Protein AF-A0A4Q2Y7A5-F1 (afdb_monomer_lite)

Sequence (110 aa):
PIPDDRIDVIREVLKPANIDPPRRKTELTVAILQLVASHRAIAAMPGWAVQPFLDKGYVKSRPIRKNGLFANLHAATTDAQAGSAYMVEFLDTMRRISFASLKGIEPVDR

Foldseek 3Di:
DDDQCPPQCSVPPQVVVVHDDDDDDDDDPVVQLVCQLVVNDDDDDQPQSCVVVVVVVSHDDDASDPVRGDDDDDDDDDPVCCPPPVNVVVVVVCVVCCVVRGPPDDDDDD

pLDDT: mean 92.42, std 5.76, range [51.62, 97.44]

Radius of gyration: 17.04 Å; chains: 1; bounding box: 40×28×46 Å

Secondary structure (DSSP, 8-state):
---GGG-HIIIIIITTTT--------S-HHHHHHHHHTTS------HHHHHHHHHTTSS----SSTT-----------HHHHT-HHHHHHHHHHHHHHHHHSTT--PPP-

Structure (mmCIF, N/CA/C/O backbone):
data_AF-A0A4Q2Y7A5-F1
#
_entry.id   AF-A0A4Q2Y7A5-F1
#
loop_
_atom_site.group_PDB
_atom_site.id
_atom_site.type_symbol
_atom_site.label_atom_id
_atom_site.label_alt_id
_atom_site.label_comp_id
_atom_site.label_asym_id
_atom_site.label_entity_id
_atom_site.label_seq_id
_atom_site.pdbx_PDB_ins_code
_atom_site.Cartn_x
_atom_site.Cartn_y
_atom_site.Cartn_z
_atom_site.occupancy
_atom_site.B_iso_or_equiv
_atom_site.auth_seq_id
_atom_site.auth_comp_id
_atom_site.auth_asym_id
_atom_site.auth_atom_id
_atom_site.pdbx_PDB_model_num
ATOM 1 N N . PRO A 1 1 ? 13.223 9.112 6.967 1.00 68.25 1 PRO A N 1
ATOM 2 C CA . PRO A 1 1 ? 13.190 7.922 6.077 1.00 68.25 1 PRO A CA 1
ATOM 3 C C . PRO A 1 1 ? 12.480 6.752 6.767 1.00 68.25 1 PRO A C 1
ATOM 5 O O . PRO A 1 1 ? 12.700 6.559 7.957 1.00 68.25 1 PRO A O 1
ATOM 8 N N . ILE A 1 2 ? 11.625 6.015 6.050 1.00 76.62 2 ILE A N 1
ATOM 9 C CA . ILE A 1 2 ? 10.942 4.839 6.609 1.00 76.62 2 ILE A CA 1
ATOM 10 C C . ILE A 1 2 ? 11.975 3.707 6.771 1.00 76.62 2 ILE A C 1
ATOM 12 O O . ILE A 1 2 ? 12.679 3.427 5.798 1.00 76.62 2 ILE A O 1
ATOM 16 N N . PRO A 1 3 ? 12.098 3.099 7.965 1.00 85.88 3 PRO A N 1
ATOM 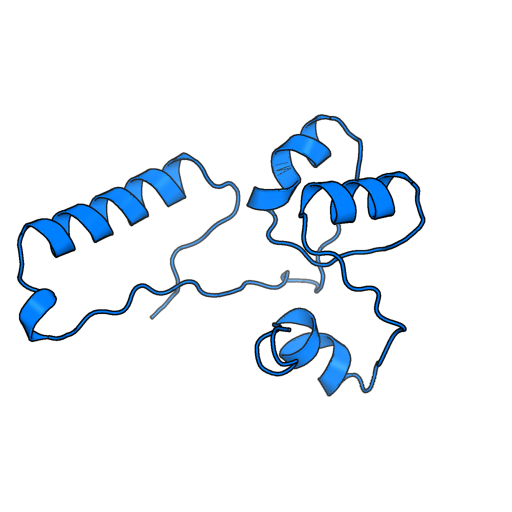17 C CA . PRO A 1 3 ? 12.952 1.934 8.191 1.00 85.88 3 PRO A CA 1
ATOM 18 C C . PRO A 1 3 ? 12.583 0.741 7.295 1.00 85.88 3 PRO A C 1
ATOM 20 O O . PRO A 1 3 ? 11.415 0.553 6.953 1.00 85.88 3 PRO A O 1
ATOM 23 N N . ASP A 1 4 ? 13.570 -0.067 6.912 1.00 84.56 4 ASP A N 1
ATOM 24 C CA . ASP A 1 4 ? 13.396 -1.152 5.932 1.00 84.56 4 ASP A CA 1
ATOM 25 C C . ASP A 1 4 ? 12.477 -2.281 6.414 1.00 84.56 4 ASP A C 1
ATOM 27 O O . ASP A 1 4 ? 11.768 -2.895 5.620 1.00 84.56 4 ASP A O 1
ATOM 31 N N . ASP A 1 5 ? 12.426 -2.513 7.721 1.00 87.06 5 ASP A N 1
ATOM 32 C CA . ASP A 1 5 ? 11.490 -3.417 8.392 1.00 87.06 5 ASP A CA 1
ATOM 33 C C . ASP A 1 5 ? 10.024 -2.957 8.302 1.00 87.06 5 ASP A C 1
ATOM 35 O O . ASP A 1 5 ? 9.109 -3.758 8.504 1.00 87.06 5 ASP A O 1
ATOM 39 N N . ARG A 1 6 ? 9.785 -1.689 7.943 1.00 86.69 6 ARG A N 1
ATOM 40 C CA . ARG A 1 6 ? 8.444 -1.128 7.719 1.00 86.69 6 ARG A CA 1
ATOM 41 C C . ARG A 1 6 ? 8.073 -0.989 6.244 1.00 86.69 6 ARG A C 1
ATOM 43 O O . ARG A 1 6 ? 7.050 -0.385 5.934 1.00 86.69 6 ARG A O 1
ATOM 50 N N . ILE A 1 7 ? 8.896 -1.509 5.333 1.00 90.88 7 ILE A N 1
ATOM 51 C CA . ILE A 1 7 ? 8.620 -1.515 3.896 1.00 90.88 7 ILE A CA 1
ATOM 52 C C . ILE A 1 7 ? 8.386 -2.964 3.469 1.00 90.88 7 ILE A C 1
ATOM 54 O O . ILE A 1 7 ? 9.337 -3.734 3.350 1.00 90.88 7 ILE A O 1
ATOM 58 N N . ASP A 1 8 ? 7.133 -3.333 3.195 1.00 92.88 8 ASP A N 1
ATOM 59 C CA . ASP A 1 8 ? 6.741 -4.734 2.969 1.00 92.88 8 ASP A CA 1
ATOM 60 C C . ASP A 1 8 ? 7.510 -5.400 1.818 1.00 92.88 8 ASP A C 1
ATOM 62 O O . ASP A 1 8 ? 7.957 -6.539 1.945 1.00 92.88 8 ASP A O 1
ATOM 66 N N . VAL A 1 9 ? 7.768 -4.682 0.715 1.00 94.69 9 VAL A N 1
ATOM 67 C CA . VAL A 1 9 ? 8.566 -5.238 -0.396 1.00 94.69 9 VAL A CA 1
ATOM 68 C C . VAL A 1 9 ? 10.002 -5.558 0.030 1.00 94.69 9 VAL A C 1
ATOM 70 O O . VAL A 1 9 ? 10.582 -6.532 -0.441 1.00 94.69 9 VAL A O 1
ATOM 73 N N . ILE A 1 10 ? 10.578 -4.788 0.956 1.00 94.00 10 ILE A N 1
ATOM 74 C CA . ILE A 1 10 ? 11.919 -5.064 1.475 1.00 94.00 10 ILE A CA 1
ATOM 75 C C . ILE A 1 10 ? 11.850 -6.215 2.470 1.00 94.00 10 ILE A C 1
ATOM 77 O O . ILE A 1 10 ? 12.535 -7.218 2.277 1.00 94.00 10 ILE A O 1
ATOM 81 N N . ARG A 1 11 ? 11.007 -6.085 3.502 1.00 94.19 11 ARG A N 1
ATOM 82 C CA . ARG A 1 11 ? 10.885 -7.056 4.593 1.00 94.19 11 ARG A CA 1
ATOM 83 C C . ARG A 1 11 ? 10.532 -8.448 4.086 1.00 94.19 11 ARG A C 1
ATOM 85 O O . ARG A 1 11 ? 11.104 -9.422 4.562 1.00 94.19 11 ARG A O 1
ATOM 92 N N . GLU A 1 12 ? 9.595 -8.546 3.150 1.00 94.00 12 GLU A N 1
ATOM 93 C CA . GLU A 1 12 ? 9.022 -9.832 2.771 1.00 94.00 12 GLU A CA 1
ATOM 94 C C . GLU A 1 12 ? 9.599 -10.396 1.469 1.00 94.00 12 GLU A C 1
ATOM 96 O O . GLU A 1 12 ? 9.596 -11.612 1.283 1.00 94.00 12 GLU A O 1
ATOM 101 N N . VAL A 1 13 ? 10.082 -9.559 0.546 1.00 95.31 13 VAL A N 1
ATOM 102 C CA . VAL A 1 13 ? 10.517 -10.024 -0.785 1.00 95.31 13 VAL A CA 1
ATOM 103 C C . VAL A 1 13 ? 12.027 -9.938 -0.943 1.00 95.31 13 VAL A C 1
ATOM 105 O O . VAL A 1 13 ? 12.678 -10.960 -1.137 1.00 95.31 13 VAL A O 1
ATOM 108 N N . LEU A 1 14 ? 12.589 -8.733 -0.864 1.00 95.56 14 LEU A N 1
ATOM 109 C CA . LEU A 1 14 ? 13.987 -8.503 -1.228 1.00 95.56 14 LEU A CA 1
ATOM 110 C C . LEU A 1 14 ? 14.956 -9.039 -0.170 1.00 95.56 14 LEU A C 1
ATOM 112 O O . LEU A 1 14 ? 15.889 -9.768 -0.504 1.00 95.56 14 LEU A O 1
ATOM 116 N N . LYS A 1 15 ? 14.705 -8.742 1.110 1.00 94.94 15 LYS A N 1
ATOM 117 C CA . LYS A 1 15 ? 15.584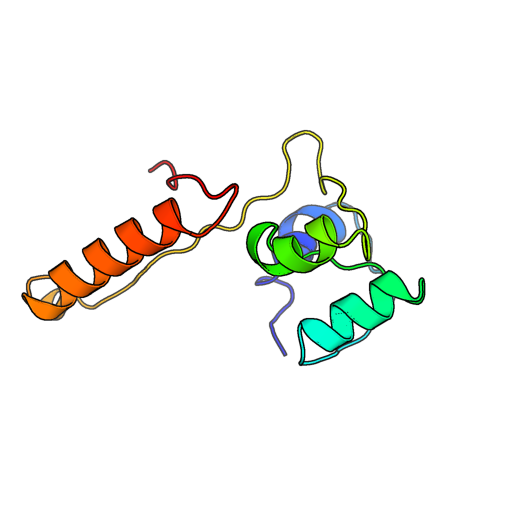 -9.148 2.211 1.00 94.94 15 LYS A CA 1
ATOM 118 C C . LYS A 1 15 ? 15.648 -10.675 2.382 1.00 94.94 15 LYS A C 1
ATOM 120 O O . LYS A 1 15 ? 16.764 -11.183 2.460 1.00 94.94 15 LYS A O 1
ATOM 125 N N . PRO A 1 16 ? 14.533 -11.439 2.362 1.00 95.38 16 PRO A N 1
ATOM 126 C CA . PRO A 1 16 ? 14.595 -12.904 2.426 1.00 95.38 16 PRO A CA 1
ATOM 127 C C . PRO A 1 16 ? 15.282 -13.548 1.216 1.00 95.38 16 PRO A C 1
ATOM 129 O O . PRO A 1 16 ? 15.840 -14.633 1.337 1.00 95.38 16 PRO A O 1
ATOM 132 N N . ALA A 1 17 ? 15.271 -12.878 0.060 1.00 96.06 17 ALA A N 1
ATOM 133 C CA . ALA A 1 17 ? 15.980 -13.315 -1.141 1.00 96.06 17 ALA A CA 1
ATOM 134 C C . ALA A 1 17 ? 17.455 -12.864 -1.183 1.00 96.06 17 ALA A C 1
ATOM 136 O O . ALA A 1 17 ? 18.144 -13.157 -2.158 1.00 96.06 17 ALA A O 1
ATOM 137 N N . ASN A 1 18 ? 17.938 -12.153 -0.156 1.00 96.56 18 ASN A N 1
ATOM 138 C CA . ASN A 1 18 ? 19.273 -11.553 -0.100 1.00 96.56 18 ASN A CA 1
ATOM 139 C C . ASN A 1 18 ? 19.571 -10.611 -1.290 1.00 96.56 18 ASN A C 1
ATOM 141 O O . ASN A 1 18 ? 20.671 -10.604 -1.840 1.00 96.56 18 ASN A O 1
ATOM 145 N N . ILE A 1 19 ? 18.567 -9.832 -1.706 1.00 96.50 19 ILE A N 1
ATOM 146 C CA . ILE A 1 19 ? 18.654 -8.863 -2.805 1.00 96.50 19 ILE A CA 1
ATOM 147 C C . ILE A 1 19 ? 18.647 -7.446 -2.223 1.00 96.50 19 ILE A C 1
ATOM 149 O O . ILE A 1 19 ? 17.689 -7.058 -1.557 1.00 96.50 19 ILE A O 1
ATOM 153 N N . ASP A 1 20 ? 19.674 -6.653 -2.533 1.00 94.25 20 ASP A N 1
ATOM 154 C CA . ASP A 1 20 ? 19.780 -5.242 -2.134 1.00 94.25 20 ASP A CA 1
ATOM 155 C C . ASP A 1 20 ? 20.090 -4.352 -3.355 1.00 94.25 20 ASP A C 1
ATOM 157 O O . ASP A 1 20 ? 21.251 -4.178 -3.735 1.00 94.25 20 ASP A O 1
ATOM 161 N N . PRO A 1 21 ? 19.061 -3.851 -4.063 1.00 93.44 21 PRO A N 1
ATOM 162 C CA . PRO A 1 21 ? 19.257 -3.045 -5.259 1.00 93.44 21 PRO A CA 1
ATOM 163 C C . PRO A 1 21 ? 19.607 -1.590 -4.898 1.00 93.44 21 PRO A C 1
ATOM 165 O O . PRO A 1 21 ? 19.156 -1.088 -3.869 1.00 93.44 21 PRO A O 1
ATOM 168 N N . PRO A 1 22 ? 20.307 -0.837 -5.770 1.00 93.38 22 PRO A N 1
ATOM 169 C CA . PRO A 1 22 ? 20.524 0.593 -5.569 1.00 93.38 22 PRO A CA 1
ATOM 170 C C . PRO A 1 22 ? 19.204 1.356 -5.399 1.00 93.38 22 PRO A C 1
ATOM 172 O O . PRO A 1 22 ? 18.276 1.215 -6.199 1.00 93.38 22 PRO A O 1
ATOM 175 N N . ARG A 1 23 ? 19.122 2.208 -4.371 1.00 90.50 23 ARG A N 1
ATOM 176 C CA . ARG A 1 23 ? 17.892 2.936 -4.022 1.00 90.50 23 ARG A CA 1
ATOM 177 C C . ARG A 1 23 ? 18.020 4.423 -4.312 1.00 90.50 23 ARG A C 1
ATOM 179 O O . ARG A 1 23 ? 19.000 5.066 -3.945 1.00 90.50 23 ARG A O 1
ATOM 186 N N . ARG A 1 24 ? 16.965 4.997 -4.893 1.00 90.06 24 ARG A N 1
ATOM 187 C CA . ARG A 1 24 ? 16.771 6.447 -5.003 1.00 90.06 24 ARG A CA 1
ATOM 188 C C . ARG A 1 24 ? 15.629 6.872 -4.089 1.00 90.06 24 ARG A C 1
ATOM 190 O O . ARG A 1 24 ? 14.560 6.271 -4.115 1.00 90.06 24 ARG A O 1
ATOM 197 N N . LYS A 1 25 ? 15.849 7.929 -3.309 1.00 86.44 25 LYS A N 1
ATOM 198 C CA . LYS A 1 25 ? 14.809 8.560 -2.490 1.00 86.44 25 LYS A CA 1
ATOM 199 C C . LYS A 1 25 ? 14.151 9.687 -3.280 1.00 86.44 25 LYS A C 1
ATOM 201 O O . LYS A 1 25 ? 14.825 10.435 -3.981 1.00 86.44 25 LYS A O 1
ATOM 206 N N . THR A 1 26 ? 12.839 9.798 -3.158 1.00 85.69 26 THR A N 1
ATOM 207 C CA . THR A 1 26 ? 12.049 10.935 -3.627 1.00 85.69 26 THR A CA 1
ATOM 208 C C . THR A 1 26 ? 10.809 11.023 -2.747 1.00 85.69 26 THR A C 1
ATOM 210 O O . THR A 1 26 ? 10.326 10.003 -2.257 1.00 85.69 26 THR A O 1
ATOM 213 N N . GLU A 1 27 ? 10.347 12.237 -2.484 1.00 84.19 27 GLU A N 1
ATOM 214 C CA . GLU A 1 27 ? 9.299 12.479 -1.488 1.00 84.19 27 GLU A CA 1
ATOM 215 C C . GLU A 1 27 ? 7.903 12.544 -2.110 1.00 84.19 27 GLU A C 1
ATOM 217 O O . GLU A 1 27 ? 6.910 12.309 -1.429 1.00 84.19 27 GLU A O 1
ATOM 222 N N . LEU A 1 28 ? 7.812 12.820 -3.415 1.00 90.75 28 LEU A N 1
ATOM 223 C CA . LEU A 1 28 ? 6.539 13.002 -4.104 1.00 90.75 28 LEU A CA 1
ATOM 224 C C . LEU A 1 28 ? 6.198 11.776 -4.950 1.00 90.75 28 LEU A C 1
ATOM 226 O O . LEU A 1 28 ? 6.938 11.413 -5.863 1.00 90.75 28 LEU A O 1
ATOM 230 N N . THR A 1 29 ? 5.014 11.205 -4.723 1.00 90.25 29 THR A N 1
ATOM 231 C CA . THR A 1 29 ? 4.441 10.115 -5.536 1.00 90.25 29 THR A CA 1
ATOM 232 C C . THR A 1 29 ? 4.479 10.425 -7.031 1.00 90.25 29 THR A C 1
ATOM 234 O O . THR A 1 29 ? 4.860 9.579 -7.837 1.00 90.25 29 THR A O 1
ATOM 237 N N . VAL A 1 30 ? 4.164 11.666 -7.412 1.00 92.06 30 VAL A N 1
ATOM 238 C CA . VAL A 1 30 ? 4.225 12.101 -8.813 1.00 92.06 30 VAL A CA 1
ATOM 239 C C . VAL A 1 30 ? 5.655 12.032 -9.351 1.00 92.06 30 VAL A C 1
ATOM 241 O O . VAL A 1 30 ? 5.855 11.565 -10.466 1.00 92.06 30 VAL A O 1
ATOM 244 N N . ALA A 1 31 ? 6.662 12.420 -8.566 1.00 93.75 31 ALA A N 1
ATOM 245 C CA . ALA A 1 31 ? 8.059 12.332 -8.985 1.00 93.75 31 ALA A CA 1
ATOM 246 C C . ALA A 1 31 ? 8.527 10.873 -9.140 1.00 93.75 31 ALA A C 1
ATOM 248 O O . ALA A 1 31 ? 9.230 10.573 -10.105 1.00 93.75 31 ALA A O 1
ATOM 249 N N . ILE A 1 32 ? 8.086 9.955 -8.264 1.00 94.38 32 ILE A N 1
ATOM 250 C CA . ILE A 1 32 ? 8.308 8.504 -8.441 1.00 94.38 32 ILE A CA 1
ATOM 251 C C . ILE A 1 32 ? 7.759 8.066 -9.799 1.00 94.38 32 ILE A C 1
ATOM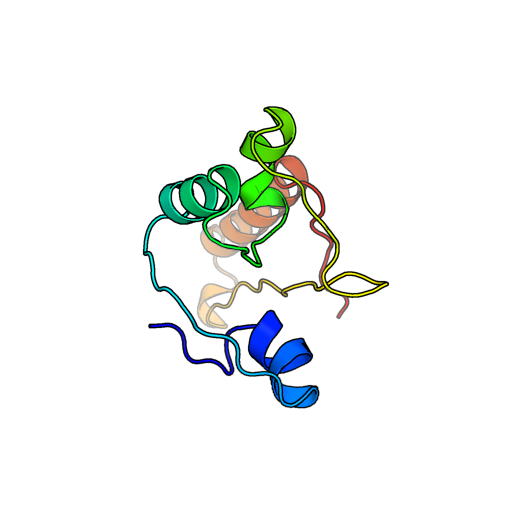 253 O O . ILE A 1 32 ? 8.472 7.462 -10.598 1.00 94.38 32 ILE A O 1
ATOM 257 N N . LEU A 1 33 ? 6.505 8.412 -10.082 1.00 94.06 33 LEU A N 1
ATOM 258 C CA . LEU A 1 33 ? 5.822 7.990 -11.300 1.00 94.06 33 LEU A CA 1
ATOM 259 C C . LEU A 1 33 ? 6.441 8.593 -12.562 1.00 94.06 33 LEU A C 1
ATOM 261 O O . LEU A 1 33 ? 6.559 7.890 -13.558 1.00 94.06 33 LEU A O 1
ATOM 265 N N . GLN A 1 34 ? 6.920 9.838 -12.516 1.00 93.81 34 GLN A N 1
ATOM 266 C CA . GLN A 1 34 ? 7.660 10.443 -13.628 1.00 93.81 34 GLN A CA 1
ATOM 267 C C . GLN A 1 34 ? 8.994 9.732 -13.890 1.00 93.81 34 GLN A C 1
ATOM 269 O O . GLN A 1 34 ? 9.379 9.529 -15.042 1.00 93.81 34 GLN A O 1
ATOM 274 N N . LEU A 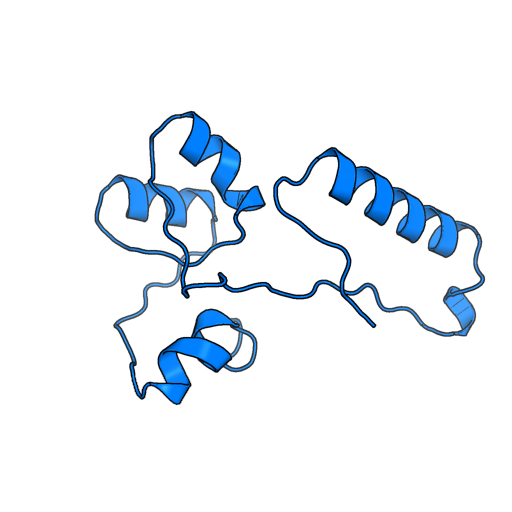1 35 ? 9.705 9.300 -12.843 1.00 95.06 35 LEU A N 1
ATOM 275 C CA . LEU A 1 35 ? 10.923 8.502 -13.005 1.00 95.06 35 LEU A CA 1
ATOM 276 C C . LEU A 1 35 ? 10.633 7.133 -13.630 1.00 95.06 35 LEU A C 1
ATOM 278 O O . LEU A 1 35 ? 11.398 6.685 -14.482 1.00 95.06 35 LEU A O 1
ATOM 282 N N . VAL A 1 36 ? 9.532 6.488 -13.240 1.00 95.44 36 VAL A N 1
ATOM 283 C CA . VAL A 1 36 ? 9.106 5.211 -13.833 1.00 95.44 36 VAL A CA 1
ATOM 284 C C . VAL A 1 36 ? 8.679 5.402 -15.292 1.00 95.44 36 VAL A C 1
ATOM 286 O O . VAL A 1 36 ? 9.165 4.688 -16.165 1.00 95.44 36 VAL A O 1
ATOM 289 N N . ALA A 1 37 ? 7.847 6.405 -15.580 1.00 94.00 37 ALA A N 1
ATOM 290 C CA . ALA A 1 37 ? 7.370 6.716 -16.930 1.00 94.00 37 ALA A CA 1
ATOM 291 C C . ALA A 1 37 ? 8.507 7.103 -17.893 1.00 94.00 37 ALA A C 1
ATOM 293 O O . ALA A 1 37 ? 8.438 6.815 -19.081 1.00 94.00 37 ALA A O 1
ATOM 294 N N . SER A 1 38 ? 9.588 7.702 -17.381 1.00 95.31 38 SER A N 1
ATOM 295 C CA . SER A 1 38 ? 10.801 8.017 -18.155 1.00 95.31 38 SER A CA 1
ATOM 296 C C . SER A 1 38 ? 11.825 6.877 -18.205 1.00 95.31 38 SER A C 1
ATOM 298 O O . SER A 1 38 ? 12.947 7.086 -18.659 1.00 95.31 38 SER A O 1
ATOM 300 N N . HIS A 1 39 ? 11.467 5.678 -17.732 1.00 94.25 39 HIS A N 1
ATOM 301 C CA . HIS A 1 39 ? 12.313 4.478 -17.730 1.00 94.25 39 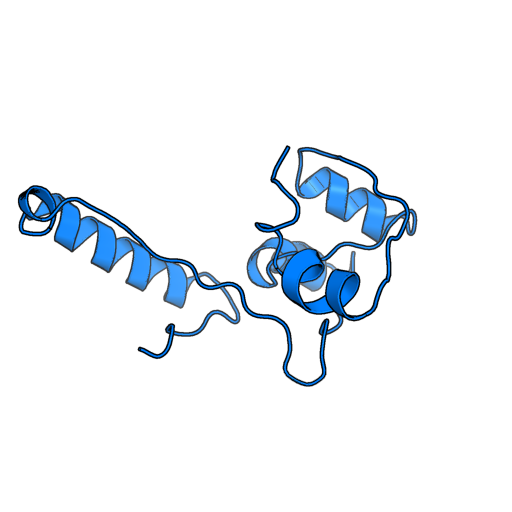HIS A CA 1
ATOM 302 C C . HIS A 1 39 ? 13.606 4.637 -16.905 1.00 94.25 39 HIS A C 1
ATOM 304 O O . HIS A 1 39 ? 14.599 3.948 -17.124 1.00 94.25 39 HIS A O 1
ATOM 310 N N . ARG A 1 40 ? 13.604 5.548 -15.927 1.00 95.50 40 ARG A N 1
ATOM 311 C CA . ARG A 1 40 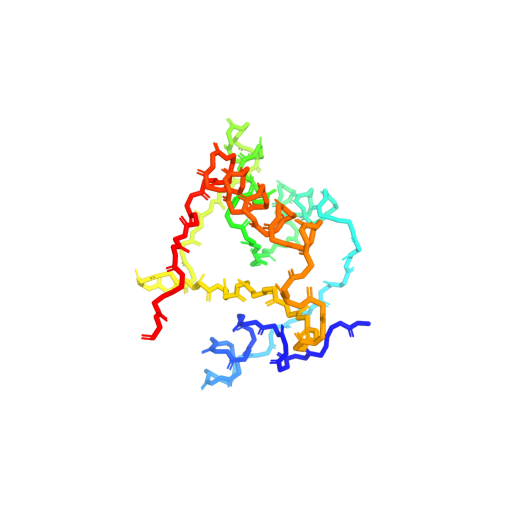? 14.757 5.849 -15.060 1.00 95.50 40 ARG A CA 1
ATOM 312 C C . ARG A 1 40 ? 14.714 5.104 -13.728 1.00 95.50 40 ARG A C 1
ATOM 314 O O . ARG A 1 40 ? 15.650 5.244 -12.939 1.00 95.50 40 ARG A O 1
ATOM 321 N N . ALA A 1 41 ? 13.620 4.400 -13.441 1.00 94.62 41 ALA A N 1
ATOM 322 C CA . ALA A 1 41 ? 13.418 3.634 -12.218 1.00 94.62 41 ALA A CA 1
ATOM 323 C C . ALA A 1 41 ? 12.290 2.600 -12.376 1.00 94.62 41 ALA A C 1
ATOM 325 O O . ALA A 1 41 ? 11.474 2.678 -13.292 1.00 94.62 41 ALA A O 1
ATOM 326 N N . ILE A 1 42 ? 12.210 1.691 -11.408 1.00 95.69 42 ILE A N 1
ATOM 327 C CA . ILE A 1 42 ? 11.017 0.902 -11.083 1.00 95.69 42 ILE A CA 1
ATOM 328 C C . ILE A 1 42 ? 10.606 1.221 -9.641 1.00 95.69 42 ILE A C 1
ATOM 330 O O . ILE A 1 42 ? 11.442 1.655 -8.845 1.00 95.69 42 ILE A O 1
ATOM 334 N N . ALA A 1 43 ? 9.336 1.021 -9.294 1.00 95.25 43 ALA A N 1
ATOM 335 C CA . ALA A 1 43 ? 8.834 1.286 -7.948 1.00 95.25 43 ALA A CA 1
ATOM 336 C C . ALA A 1 43 ? 7.763 0.271 -7.534 1.00 95.25 43 ALA A C 1
ATOM 338 O O . ALA A 1 43 ? 6.953 -0.156 -8.356 1.00 95.25 43 ALA A O 1
ATOM 339 N N . ALA A 1 44 ? 7.745 -0.075 -6.246 1.00 94.56 44 ALA A N 1
ATOM 340 C CA . ALA A 1 44 ? 6.640 -0.777 -5.604 1.00 94.56 44 ALA A CA 1
ATOM 341 C C . ALA A 1 44 ? 5.745 0.262 -4.917 1.00 94.56 44 ALA A C 1
ATOM 343 O O . ALA A 1 44 ? 6.223 1.029 -4.082 1.00 94.56 44 ALA A O 1
ATOM 344 N N . MET A 1 45 ? 4.468 0.317 -5.294 1.00 93.62 45 MET A N 1
ATOM 345 C CA . MET A 1 45 ? 3.502 1.299 -4.794 1.00 93.62 45 MET A CA 1
ATOM 346 C C . MET A 1 45 ? 2.127 0.642 -4.615 1.00 93.62 45 MET A C 1
ATOM 348 O O . MET A 1 45 ? 1.836 -0.322 -5.328 1.00 93.62 45 MET A O 1
ATOM 352 N N . PRO A 1 46 ? 1.261 1.160 -3.722 1.00 92.94 46 PRO A N 1
ATOM 353 C CA . PRO A 1 46 ? -0.119 0.696 -3.627 1.00 92.94 46 PRO A CA 1
ATOM 354 C C . PRO A 1 46 ? -0.847 0.847 -4.968 1.00 92.94 46 PRO A C 1
ATOM 356 O O . PRO A 1 46 ? -0.769 1.901 -5.602 1.00 92.94 46 PRO A O 1
ATOM 359 N N . GLY A 1 47 ? -1.572 -0.192 -5.394 1.00 92.69 47 GLY A N 1
ATOM 360 C CA . GLY A 1 47 ? -2.236 -0.218 -6.704 1.00 92.69 47 GLY A CA 1
ATOM 361 C C . GLY A 1 47 ? -3.208 0.948 -6.909 1.00 92.69 47 GLY A C 1
ATOM 362 O O . GLY A 1 47 ? -3.168 1.617 -7.942 1.00 92.69 47 GLY A O 1
ATOM 363 N N . TRP A 1 48 ? -4.006 1.263 -5.886 1.00 92.44 48 TRP A N 1
ATOM 364 C CA . TRP A 1 48 ? -4.940 2.391 -5.909 1.00 92.44 48 TRP A CA 1
ATOM 365 C C . TRP A 1 48 ? -4.240 3.751 -6.076 1.00 92.44 48 TRP A C 1
ATOM 367 O O . TRP A 1 48 ? -4.794 4.641 -6.715 1.00 92.44 48 TRP A O 1
ATOM 377 N N . ALA A 1 49 ? -3.009 3.916 -5.575 1.00 91.25 49 ALA A N 1
ATOM 378 C CA . ALA A 1 49 ? -2.277 5.186 -5.638 1.00 91.25 49 ALA A CA 1
ATOM 379 C C . ALA A 1 49 ? -1.759 5.500 -7.049 1.00 91.25 49 ALA A C 1
ATOM 381 O O . ALA A 1 49 ? -1.552 6.661 -7.401 1.00 91.25 49 ALA A O 1
ATOM 382 N N . VAL A 1 50 ? -1.542 4.464 -7.863 1.00 93.25 50 VAL A N 1
ATOM 383 C CA . VAL A 1 50 ? -1.009 4.591 -9.227 1.00 93.25 50 VAL A CA 1
ATOM 384 C C . VAL A 1 50 ? -2.089 4.474 -10.304 1.00 93.25 50 VAL A C 1
ATOM 386 O O . VAL A 1 50 ? -1.802 4.717 -11.476 1.00 93.25 50 VAL A O 1
ATOM 389 N N . GLN A 1 51 ? -3.331 4.147 -9.925 1.00 92.12 51 GLN A N 1
ATOM 390 C CA . GLN A 1 51 ? -4.441 3.902 -10.852 1.00 92.12 51 GLN A CA 1
ATOM 391 C C . GLN A 1 51 ? -4.641 5.027 -11.887 1.00 92.12 51 GLN A C 1
ATOM 393 O O . GLN A 1 51 ? -4.662 4.705 -13.075 1.00 92.12 51 GLN A O 1
ATOM 398 N N . PRO A 1 52 ? -4.636 6.329 -11.527 1.00 91.25 52 PRO A N 1
ATOM 399 C CA . PRO A 1 52 ? -4.816 7.398 -12.516 1.00 91.25 52 PRO A CA 1
ATOM 400 C C . PRO A 1 52 ? -3.722 7.456 -13.595 1.00 91.25 52 PRO A C 1
ATOM 402 O O . PRO A 1 52 ? -3.936 8.001 -14.676 1.00 91.25 52 PRO A O 1
ATOM 405 N N . PHE A 1 53 ? -2.527 6.932 -13.306 1.00 92.25 53 PHE A N 1
ATOM 406 C CA . PHE A 1 53 ? -1.402 6.883 -14.245 1.00 92.25 53 PHE A CA 1
ATOM 407 C C . PHE A 1 53 ? -1.434 5.617 -15.100 1.00 92.25 53 PHE A C 1
ATOM 409 O O . PHE A 1 53 ? -1.011 5.656 -16.257 1.00 92.25 53 PHE A O 1
ATOM 416 N N . LEU A 1 54 ? -1.959 4.518 -14.547 1.00 93.12 54 LEU A N 1
ATOM 417 C CA . LEU A 1 54 ? -2.265 3.304 -15.302 1.00 93.12 54 LEU A CA 1
ATOM 418 C C . LEU A 1 54 ? -3.350 3.582 -16.346 1.00 93.12 54 LEU A C 1
ATOM 420 O O . LEU A 1 54 ? -3.173 3.215 -17.504 1.00 93.12 54 LEU A O 1
ATOM 424 N N . ASP A 1 55 ? -4.414 4.293 -15.966 1.00 93.00 55 ASP A N 1
ATOM 425 C CA . ASP A 1 55 ? -5.534 4.621 -16.860 1.00 93.00 55 ASP A CA 1
ATOM 426 C C . ASP A 1 55 ? -5.090 5.485 -18.053 1.00 93.00 55 ASP A C 1
ATOM 428 O O . ASP A 1 55 ? -5.599 5.339 -19.160 1.00 93.00 55 ASP A O 1
ATOM 432 N N . LYS A 1 56 ? -4.085 6.348 -17.849 1.00 93.00 56 LYS A N 1
ATOM 433 C CA . LYS A 1 56 ? -3.466 7.171 -18.904 1.00 93.00 56 LYS A CA 1
ATOM 434 C C . LYS A 1 56 ? -2.389 6.439 -19.714 1.00 93.00 56 LYS A C 1
ATOM 436 O O . LYS A 1 56 ? -1.833 7.018 -20.642 1.00 93.00 56 LYS A O 1
ATOM 441 N N . GLY A 1 57 ? -2.047 5.204 -19.348 1.00 92.50 57 GLY A N 1
ATOM 442 C CA . GLY A 1 57 ? -1.005 4.416 -20.009 1.00 92.50 57 GLY A CA 1
ATOM 443 C C . GLY A 1 57 ? 0.428 4.915 -19.782 1.00 92.50 57 GLY A C 1
ATOM 444 O O . GLY A 1 57 ? 1.330 4.501 -20.505 1.00 92.50 57 GLY A O 1
ATOM 445 N N . TYR A 1 58 ? 0.665 5.783 -18.791 1.00 91.88 58 TYR A N 1
ATOM 446 C CA . TYR A 1 58 ? 1.998 6.343 -18.516 1.00 91.88 58 TYR A CA 1
ATOM 447 C C . TYR A 1 58 ? 2.951 5.342 -17.867 1.00 91.88 58 TYR A C 1
ATOM 449 O O . TYR A 1 58 ? 4.167 5.464 -17.987 1.00 91.88 58 TYR A O 1
ATOM 457 N N . VAL A 1 59 ? 2.404 4.357 -17.160 1.00 94.69 59 VAL A N 1
ATOM 458 C CA . VAL A 1 59 ? 3.162 3.290 -16.508 1.00 94.69 59 VAL A CA 1
ATOM 459 C C . VAL A 1 59 ? 2.446 1.958 -16.705 1.00 94.69 59 VAL A C 1
ATOM 461 O O . VAL A 1 59 ? 1.254 1.912 -17.005 1.00 94.69 59 VAL A O 1
ATOM 464 N N . LYS A 1 60 ? 3.172 0.854 -16.521 1.00 94.94 60 LYS A N 1
ATOM 465 C CA . LYS A 1 60 ? 2.606 -0.499 -16.488 1.00 94.94 60 LYS A CA 1
ATOM 466 C C . LYS A 1 60 ? 2.806 -1.085 -15.097 1.00 94.94 60 LYS A C 1
ATOM 468 O O . LYS A 1 60 ? 3.888 -0.956 -14.531 1.00 94.94 60 LYS A O 1
ATOM 473 N N . SER A 1 61 ? 1.792 -1.762 -14.566 1.00 94.56 61 SER A N 1
ATOM 474 C CA . SER A 1 61 ? 1.900 -2.506 -13.310 1.00 94.56 61 SER A CA 1
ATOM 475 C C . SER A 1 61 ? 2.213 -3.982 -13.562 1.00 94.56 61 SER A C 1
ATOM 477 O O . SER A 1 61 ? 1.839 -4.565 -14.587 1.00 94.56 61 SER A O 1
ATOM 479 N N . ARG A 1 62 ? 2.927 -4.598 -12.619 1.00 94.25 62 ARG A N 1
ATOM 480 C CA . ARG A 1 62 ? 3.153 -6.044 -12.538 1.00 94.25 62 ARG A CA 1
ATOM 481 C C . ARG A 1 62 ? 3.018 -6.480 -11.079 1.00 94.25 62 ARG A C 1
ATOM 483 O O . ARG A 1 62 ? 3.419 -5.715 -10.202 1.00 94.25 62 ARG A O 1
ATOM 490 N N . PRO A 1 63 ? 2.454 -7.668 -10.808 1.00 93.06 63 PRO A N 1
ATOM 491 C CA . PRO A 1 63 ? 2.376 -8.172 -9.446 1.00 93.06 63 PRO A CA 1
ATOM 492 C C . PRO A 1 63 ? 3.784 -8.501 -8.928 1.00 93.06 63 PRO A C 1
ATOM 494 O O . PRO A 1 63 ? 4.620 -9.013 -9.670 1.00 93.06 63 PRO A O 1
ATOM 497 N N . ILE A 1 64 ? 4.048 -8.200 -7.653 1.00 94.75 64 ILE A N 1
ATOM 498 C CA . ILE A 1 64 ? 5.366 -8.417 -7.025 1.00 94.75 64 ILE A CA 1
ATOM 499 C C . ILE A 1 64 ? 5.630 -9.916 -6.777 1.00 94.75 64 ILE A C 1
ATOM 501 O O . ILE A 1 64 ? 6.767 -10.372 -6.858 1.00 94.75 64 ILE A O 1
ATOM 505 N N . ARG A 1 65 ? 4.577 -10.698 -6.512 1.00 93.56 65 ARG A N 1
ATOM 506 C CA . ARG A 1 65 ? 4.595 -12.165 -6.372 1.00 93.56 65 ARG A CA 1
ATOM 507 C C . ARG A 1 65 ? 3.444 -12.772 -7.171 1.00 93.56 65 ARG A C 1
ATOM 509 O O . ARG A 1 65 ? 2.538 -12.046 -7.568 1.00 93.56 65 ARG A O 1
ATOM 516 N N . LYS A 1 66 ? 3.417 -14.103 -7.326 1.00 91.19 66 LYS A N 1
ATOM 517 C CA . LYS A 1 66 ? 2.302 -14.826 -7.979 1.00 91.19 66 LYS A CA 1
ATOM 518 C C . LYS A 1 66 ? 0.928 -14.441 -7.410 1.00 91.19 66 LYS A C 1
ATOM 520 O O . LYS A 1 66 ? 0.007 -14.216 -8.181 1.00 91.19 66 LYS A O 1
ATOM 525 N N . ASN A 1 67 ? 0.843 -14.283 -6.088 1.00 87.69 67 ASN A N 1
ATOM 526 C CA . ASN A 1 67 ? -0.388 -13.920 -5.379 1.00 87.69 67 ASN A CA 1
ATOM 527 C C . ASN A 1 67 ? -0.449 -12.422 -5.016 1.00 87.69 67 ASN A C 1
ATOM 529 O O . ASN A 1 67 ? -1.238 -12.027 -4.170 1.00 87.69 67 ASN A O 1
ATOM 533 N N . GLY A 1 68 ? 0.411 -11.583 -5.602 1.00 90.56 68 GLY A N 1
ATOM 534 C CA . GLY A 1 68 ? 0.541 -10.178 -5.210 1.00 90.56 68 GLY A CA 1
ATOM 535 C C . GLY A 1 68 ? 1.289 -9.961 -3.887 1.00 90.56 68 GLY A C 1
ATOM 536 O O . GLY A 1 68 ? 1.862 -10.879 -3.300 1.00 90.56 68 GLY A O 1
ATOM 537 N N . LEU A 1 69 ? 1.341 -8.700 -3.460 1.00 93.69 69 LEU A N 1
ATOM 538 C CA . LEU A 1 69 ? 1.861 -8.273 -2.162 1.00 93.69 69 LEU A CA 1
ATOM 539 C C . LEU A 1 69 ? 0.865 -7.262 -1.599 1.00 93.69 69 LEU A C 1
ATOM 541 O O . LEU A 1 69 ? 0.649 -6.219 -2.217 1.00 93.69 69 LEU A O 1
ATOM 545 N N . PHE A 1 70 ? 0.267 -7.589 -0.460 1.00 92.19 70 PHE A N 1
ATOM 546 C CA . PHE A 1 70 ? -0.744 -6.771 0.197 1.00 92.19 70 PHE A CA 1
ATOM 547 C C . PHE A 1 70 ? -0.169 -6.174 1.476 1.00 92.19 70 PHE A C 1
ATOM 549 O O . PHE A 1 70 ? 0.533 -6.854 2.219 1.00 92.19 70 PHE A O 1
ATOM 556 N N . ALA A 1 71 ? -0.468 -4.898 1.702 1.00 90.44 71 ALA A N 1
ATOM 557 C CA . ALA A 1 71 ? -0.143 -4.195 2.933 1.00 90.44 71 ALA A CA 1
ATOM 558 C C . ALA A 1 71 ? -1.428 -4.024 3.745 1.00 90.44 71 ALA A C 1
ATOM 560 O O . ALA A 1 71 ? -2.434 -3.549 3.210 1.00 90.44 71 ALA A O 1
ATOM 561 N N . ASN A 1 72 ? -1.386 -4.371 5.029 1.00 91.69 72 ASN A N 1
ATOM 562 C CA . ASN A 1 72 ? -2.538 -4.223 5.912 1.00 91.69 72 ASN A CA 1
ATOM 563 C C . ASN A 1 72 ? -2.582 -2.808 6.491 1.00 91.69 72 ASN A C 1
ATOM 565 O O . ASN A 1 72 ? -1.596 -2.321 7.048 1.00 91.69 72 ASN A O 1
ATOM 569 N N . LEU A 1 73 ? -3.740 -2.154 6.386 1.00 91.38 73 LEU A N 1
ATOM 570 C CA . LEU A 1 73 ? -3.972 -0.839 6.973 1.00 91.38 73 LEU A CA 1
ATOM 571 C C . LEU A 1 73 ? -4.957 -0.962 8.135 1.00 91.38 73 LEU A C 1
ATOM 573 O O . LEU A 1 73 ? -6.089 -1.407 7.959 1.00 91.38 73 LEU A O 1
ATOM 577 N N . HIS A 1 74 ? -4.518 -0.548 9.321 1.00 92.38 74 HIS A N 1
ATOM 578 C CA . HIS A 1 74 ? -5.309 -0.597 10.547 1.00 92.38 74 HIS A CA 1
ATOM 579 C C . HIS A 1 74 ? -5.521 0.811 11.100 1.00 92.38 74 HIS A C 1
ATOM 581 O O . HIS A 1 74 ? -4.639 1.665 11.008 1.00 92.38 74 HIS A O 1
ATOM 587 N N . ALA A 1 75 ? -6.675 1.027 11.725 1.00 92.88 75 ALA A N 1
ATOM 588 C CA . ALA A 1 75 ? -6.917 2.184 12.572 1.00 92.88 75 ALA A CA 1
ATOM 589 C C . ALA A 1 75 ? -6.745 1.773 14.039 1.00 92.88 75 ALA A C 1
ATOM 591 O O . ALA A 1 75 ? -7.242 0.724 14.448 1.00 92.88 75 ALA A O 1
ATOM 592 N N . ALA A 1 76 ? -6.043 2.594 14.816 1.00 93.69 76 ALA A N 1
ATOM 593 C CA . ALA A 1 76 ? -5.809 2.369 16.237 1.00 93.69 76 ALA A CA 1
ATOM 594 C C . ALA A 1 76 ? -6.287 3.581 17.042 1.00 93.69 76 ALA A C 1
ATOM 596 O O . ALA A 1 76 ? -6.098 4.727 16.632 1.00 93.69 76 ALA A O 1
ATOM 597 N N . THR A 1 77 ? -6.902 3.319 18.190 1.00 94.50 77 THR A N 1
ATOM 598 C CA . THR A 1 77 ? -7.359 4.326 19.152 1.00 94.50 77 THR A CA 1
ATOM 599 C C . THR A 1 77 ? -7.211 3.772 20.570 1.00 94.50 77 THR A C 1
ATOM 601 O O . THR A 1 77 ? -6.861 2.605 20.741 1.00 94.50 77 THR A O 1
ATOM 604 N N . THR A 1 78 ? -7.432 4.601 21.587 1.00 95.56 78 THR A N 1
ATOM 605 C CA . THR A 1 78 ? -7.471 4.145 22.980 1.00 95.56 78 THR A CA 1
ATOM 606 C C . THR A 1 78 ? -8.848 3.577 23.313 1.00 95.56 78 THR A C 1
ATOM 608 O O . THR A 1 78 ? -9.853 4.008 22.744 1.00 95.56 78 THR A O 1
ATOM 611 N N . ASP A 1 79 ? -8.924 2.672 24.290 1.00 94.56 79 ASP A N 1
ATOM 612 C CA . ASP A 1 79 ? -10.203 2.087 24.724 1.00 94.56 79 ASP A CA 1
ATOM 613 C C . ASP A 1 79 ? -11.215 3.157 25.160 1.00 94.56 79 ASP A C 1
ATOM 615 O O . ASP A 1 79 ? -12.403 3.069 24.856 1.00 94.56 79 ASP A O 1
ATOM 619 N N . ALA A 1 80 ? -10.732 4.227 25.800 1.00 93.94 80 ALA A N 1
ATOM 620 C CA . ALA A 1 80 ? -11.560 5.356 26.215 1.00 93.94 80 ALA A CA 1
ATOM 621 C C . ALA A 1 80 ? -12.196 6.105 25.028 1.00 93.94 80 ALA A C 1
ATOM 623 O O . ALA A 1 80 ? -13.312 6.607 25.140 1.00 93.94 80 ALA A O 1
ATOM 624 N N . GLN A 1 81 ? -11.500 6.192 23.889 1.00 93.81 81 GLN A N 1
ATOM 625 C CA . GLN A 1 81 ? -11.999 6.866 22.687 1.00 93.81 81 GLN A CA 1
ATOM 626 C C . GLN A 1 81 ? -12.802 5.940 21.771 1.00 93.81 81 GLN A C 1
ATOM 628 O O . GLN A 1 81 ? -13.632 6.436 21.006 1.00 93.81 81 GLN A O 1
ATOM 633 N N . ALA A 1 82 ? -12.604 4.622 21.863 1.00 92.81 82 ALA A N 1
ATOM 634 C CA . ALA A 1 82 ? -13.253 3.630 21.007 1.00 92.81 82 ALA A CA 1
ATOM 635 C C . ALA A 1 82 ? -14.790 3.707 21.045 1.00 92.81 82 ALA A C 1
ATOM 637 O O . ALA A 1 82 ? -15.437 3.494 20.024 1.00 92.81 82 ALA A O 1
ATOM 638 N N . GLY A 1 83 ? -15.370 4.056 22.200 1.00 92.44 83 GLY A N 1
ATOM 639 C CA . GLY A 1 83 ? -16.820 4.212 22.367 1.00 92.44 83 GLY A CA 1
ATOM 640 C C . GLY A 1 83 ? -17.375 5.597 22.015 1.00 92.44 83 GLY A C 1
ATOM 641 O O . GLY A 1 83 ? -18.584 5.804 22.085 1.00 92.44 83 GLY A O 1
ATOM 642 N N . SER A 1 84 ? -16.526 6.571 21.672 1.00 96.56 84 SER A N 1
ATOM 643 C CA . SER A 1 84 ? -16.993 7.926 21.365 1.00 96.56 84 SER A CA 1
ATOM 644 C C . SER A 1 84 ? -17.698 7.977 20.006 1.00 96.56 84 SER A C 1
ATOM 646 O O . SER A 1 84 ? -17.219 7.417 19.019 1.00 96.56 84 SER A O 1
ATOM 648 N N . ALA A 1 85 ? -18.825 8.692 19.934 1.00 97.00 85 ALA A N 1
ATOM 649 C CA . ALA A 1 85 ? -19.650 8.743 18.724 1.00 97.00 85 ALA A CA 1
ATOM 650 C C . ALA A 1 85 ? -18.874 9.236 17.488 1.00 97.00 85 ALA A C 1
ATOM 652 O O . ALA A 1 85 ? -19.034 8.689 16.401 1.00 97.00 85 ALA A O 1
ATOM 653 N N . TYR A 1 86 ? -17.988 10.226 17.656 1.00 96.19 86 TYR A N 1
ATOM 654 C CA . TYR A 1 86 ? -17.182 10.744 16.548 1.00 96.19 86 TYR A CA 1
ATOM 655 C C . TYR A 1 86 ? -16.156 9.721 16.041 1.00 96.19 86 TYR A C 1
ATOM 657 O O . TYR A 1 86 ? -15.875 9.696 14.846 1.00 96.19 86 TYR A O 1
ATOM 665 N N . MET A 1 87 ? -15.587 8.888 16.923 1.00 97.19 87 MET A N 1
ATOM 666 C CA . MET A 1 87 ? -14.611 7.869 16.535 1.00 97.19 87 MET A CA 1
ATOM 667 C C . MET A 1 87 ? -15.292 6.744 15.758 1.00 97.19 87 MET A C 1
ATOM 669 O O . MET A 1 87 ? -14.790 6.344 14.711 1.00 97.19 87 MET A O 1
ATOM 673 N N . VAL A 1 88 ? -16.449 6.274 16.235 1.00 95.69 88 VAL A N 1
ATOM 674 C CA . VAL A 1 88 ? -17.251 5.258 15.536 1.00 95.69 88 VAL A CA 1
ATOM 675 C C . VAL A 1 88 ? -17.614 5.744 14.132 1.00 95.69 88 VAL A C 1
ATOM 677 O O . VAL A 1 88 ? -17.285 5.078 13.151 1.00 95.69 88 VAL A O 1
ATOM 680 N N . GLU A 1 89 ? -18.181 6.949 14.022 1.00 97.44 89 GLU A N 1
ATOM 681 C CA . GLU A 1 89 ? -18.557 7.526 12.726 1.00 97.44 89 GLU A CA 1
ATOM 682 C C . GLU A 1 89 ? -17.340 7.748 11.814 1.00 97.44 89 GLU A C 1
ATOM 684 O O . GLU A 1 89 ? -17.402 7.480 10.614 1.00 97.44 89 GLU A O 1
ATOM 689 N N . PHE A 1 90 ? -16.202 8.187 12.363 1.00 96.38 90 PHE A N 1
ATOM 690 C CA . PHE A 1 90 ? -14.969 8.353 11.592 1.00 96.38 90 PHE A CA 1
ATOM 691 C C . PHE A 1 90 ? -14.485 7.028 10.992 1.00 96.38 90 PHE A C 1
ATOM 693 O O . PHE A 1 90 ? -14.143 6.980 9.809 1.00 96.38 90 PHE A O 1
ATOM 700 N N . LEU A 1 91 ? -14.473 5.948 11.778 1.00 94.94 91 LEU A N 1
ATOM 701 C CA . LEU A 1 91 ? -14.047 4.624 11.319 1.00 94.94 91 LEU A CA 1
ATOM 702 C C . LEU A 1 91 ? -14.997 4.053 10.262 1.00 94.94 91 LEU A C 1
ATOM 704 O O . LEU A 1 91 ? -14.537 3.501 9.258 1.00 94.94 91 LEU A O 1
ATOM 708 N N . ASP A 1 92 ? -16.305 4.216 10.450 1.00 95.50 92 ASP A N 1
ATOM 709 C CA . ASP A 1 92 ? -17.304 3.740 9.495 1.00 95.50 92 ASP A CA 1
ATOM 710 C C . ASP A 1 92 ? -17.269 4.538 8.190 1.00 95.50 92 ASP A C 1
ATOM 712 O O . ASP A 1 92 ? -17.276 3.953 7.101 1.00 95.50 92 ASP A O 1
ATOM 716 N N . THR A 1 93 ? -17.125 5.861 8.271 1.00 97.31 93 THR A N 1
ATOM 717 C CA . THR A 1 93 ? -16.942 6.710 7.092 1.00 97.31 93 THR A CA 1
ATOM 718 C C . THR A 1 93 ? -15.630 6.394 6.372 1.00 97.31 93 THR A C 1
ATOM 720 O O . THR A 1 93 ? -15.641 6.242 5.148 1.00 97.31 93 THR A O 1
ATOM 723 N N . MET A 1 94 ? -14.520 6.204 7.093 1.00 96.19 94 MET A N 1
ATOM 724 C CA . MET A 1 94 ? -13.244 5.790 6.499 1.00 96.19 94 MET A CA 1
ATOM 725 C C . MET A 1 94 ? -13.396 4.464 5.746 1.00 96.19 94 MET A C 1
ATOM 727 O O . MET A 1 94 ? -12.994 4.377 4.583 1.00 96.19 94 MET A O 1
ATOM 731 N N . ARG A 1 95 ? -14.006 3.447 6.369 1.00 95.06 95 ARG A N 1
ATOM 732 C CA . ARG A 1 95 ? -14.244 2.137 5.746 1.00 95.06 95 ARG A CA 1
ATOM 733 C C . ARG A 1 95 ? -15.094 2.282 4.483 1.00 95.06 95 ARG A C 1
ATOM 735 O O . ARG A 1 95 ? -14.680 1.841 3.413 1.00 95.06 95 ARG A O 1
ATOM 742 N N . ARG A 1 96 ? -16.245 2.949 4.589 1.00 96.81 96 ARG A N 1
ATOM 743 C CA . ARG A 1 96 ? -17.187 3.152 3.479 1.00 96.81 96 ARG A CA 1
ATOM 744 C C . ARG A 1 96 ? -16.541 3.868 2.294 1.00 96.81 96 ARG A C 1
ATOM 746 O O . ARG A 1 96 ? -16.646 3.387 1.171 1.00 96.81 96 ARG A O 1
ATOM 753 N N . ILE A 1 97 ? -15.857 4.989 2.532 1.00 97.31 97 ILE A N 1
ATOM 754 C CA . ILE A 1 97 ? -15.205 5.763 1.465 1.00 97.31 97 ILE A CA 1
ATOM 755 C C . ILE A 1 97 ? -14.065 4.962 0.837 1.00 97.31 97 ILE A C 1
ATOM 757 O O . ILE A 1 97 ? -13.931 4.957 -0.387 1.00 97.31 97 ILE A O 1
ATOM 761 N N . SER A 1 98 ? -13.262 4.262 1.643 1.00 95.62 98 SER A N 1
ATOM 762 C CA . SER A 1 98 ? -12.116 3.502 1.139 1.00 95.62 98 SER A CA 1
ATOM 763 C C . SER A 1 98 ? -12.569 2.399 0.186 1.00 95.62 98 SER A C 1
ATOM 765 O O . SER A 1 98 ? -12.092 2.347 -0.942 1.00 95.62 98 SER A O 1
ATOM 767 N N . PHE A 1 99 ? -13.547 1.578 0.582 1.00 95.62 99 PHE A N 1
ATOM 768 C CA . PHE A 1 99 ? -14.066 0.501 -0.273 1.00 95.62 99 PHE A CA 1
ATOM 769 C C . PHE A 1 99 ? -14.879 1.005 -1.474 1.00 95.62 99 PHE A C 1
ATOM 771 O O . PHE A 1 99 ? -14.977 0.300 -2.474 1.00 95.62 99 PHE A O 1
ATOM 778 N N . ALA A 1 100 ? -15.429 2.222 -1.414 1.00 96.38 100 ALA A N 1
ATOM 779 C CA . ALA A 1 100 ? -16.128 2.829 -2.545 1.00 96.38 100 ALA A CA 1
ATOM 780 C C . ALA A 1 100 ? -15.185 3.479 -3.577 1.00 96.38 100 ALA A C 1
ATOM 782 O O . ALA A 1 100 ? -15.547 3.581 -4.747 1.00 96.38 100 ALA A O 1
ATOM 783 N N . SER A 1 101 ? -14.002 3.950 -3.162 1.00 94.56 101 SER A N 1
ATOM 784 C CA . SER A 1 101 ? -13.123 4.782 -4.004 1.00 94.56 101 SER A CA 1
ATOM 785 C C . SER A 1 101 ? -11.779 4.144 -4.358 1.00 94.56 101 SER A C 1
ATOM 787 O O . SER A 1 101 ? -11.221 4.448 -5.413 1.00 94.56 101 SER A O 1
ATOM 789 N N . LEU A 1 102 ? -11.243 3.261 -3.513 1.00 94.38 102 LEU A N 1
ATOM 790 C CA . LEU A 1 102 ? -9.942 2.634 -3.725 1.00 94.38 102 LEU A CA 1
ATOM 791 C C . LEU A 1 102 ? -10.119 1.283 -4.415 1.00 94.38 102 LEU A C 1
ATOM 793 O O . LEU A 1 102 ? -10.750 0.364 -3.900 1.00 94.38 102 LEU A O 1
ATOM 797 N N . LYS A 1 103 ? -9.520 1.144 -5.597 1.00 92.00 103 LYS A N 1
ATOM 798 C CA . LYS A 1 103 ? -9.583 -0.094 -6.374 1.00 92.00 103 LYS A CA 1
ATOM 799 C C . LYS A 1 103 ? -8.615 -1.146 -5.827 1.00 92.00 103 LYS A C 1
ATOM 801 O O . LYS A 1 103 ? -7.440 -0.852 -5.613 1.00 92.00 103 LYS A O 1
ATOM 806 N N . GLY A 1 104 ? -9.095 -2.383 -5.701 1.00 91.44 104 GLY A N 1
ATOM 807 C CA . GLY A 1 104 ? -8.263 -3.545 -5.370 1.00 91.44 104 GLY A CA 1
ATOM 808 C C . GLY A 1 104 ? -7.806 -3.605 -3.913 1.00 91.44 104 GLY A C 1
ATOM 809 O O . GLY A 1 104 ? -6.769 -4.203 -3.641 1.00 91.44 104 GLY A O 1
ATOM 810 N N . ILE A 1 105 ? -8.536 -2.956 -2.999 1.00 94.25 105 ILE A N 1
ATOM 811 C CA . ILE A 1 105 ? -8.386 -3.191 -1.560 1.00 94.25 105 ILE A CA 1
ATOM 812 C C . ILE A 1 105 ? -9.372 -4.266 -1.103 1.00 94.25 105 ILE A C 1
ATOM 814 O O . ILE A 1 105 ? -10.462 -4.394 -1.661 1.00 94.25 105 ILE A O 1
ATOM 818 N N . GLU A 1 106 ? -8.997 -4.999 -0.063 1.00 93.25 106 GLU A N 1
ATOM 819 C CA . GLU A 1 106 ? -9.780 -6.094 0.505 1.00 93.25 106 GLU A CA 1
ATOM 820 C C . GLU A 1 106 ? -9.868 -5.923 2.030 1.00 93.25 106 GLU A C 1
ATOM 822 O O . GLU A 1 106 ? -8.995 -5.280 2.628 1.00 93.25 106 GLU A O 1
ATOM 827 N N . PRO A 1 107 ? -10.929 -6.434 2.682 1.00 92.56 107 PRO A N 1
ATOM 828 C CA . PRO A 1 107 ? -10.957 -6.543 4.133 1.00 92.56 107 PRO A CA 1
ATOM 829 C C . PRO A 1 107 ? -9.758 -7.357 4.627 1.00 92.56 107 PRO A C 1
ATOM 831 O O . PRO A 1 107 ? -9.405 -8.368 4.033 1.00 92.56 107 PRO A O 1
ATOM 834 N N . VAL A 1 108 ? -9.138 -6.919 5.721 1.00 91.12 108 VAL A N 1
ATOM 835 C CA . VAL A 1 108 ? -8.090 -7.707 6.377 1.00 91.12 108 VAL A CA 1
ATOM 836 C C . VAL A 1 108 ? -8.771 -8.857 7.120 1.00 91.12 108 VAL A C 1
ATOM 838 O O . VAL A 1 108 ? -9.562 -8.598 8.032 1.00 91.12 108 VAL A O 1
ATOM 841 N N . ASP A 1 109 ? -8.483 -10.099 6.728 1.00 76.31 109 ASP A N 1
ATOM 842 C CA . ASP A 1 109 ? -8.940 -11.290 7.450 1.00 76.31 109 ASP A CA 1
ATOM 843 C C . ASP A 1 109 ? -8.388 -11.274 8.888 1.00 76.31 109 ASP A C 1
ATOM 845 O O . ASP A 1 109 ? -7.214 -10.959 9.107 1.00 76.31 109 ASP A O 1
ATOM 849 N N . ARG A 1 110 ? -9.259 -11.543 9.870 1.00 51.62 110 ARG A N 1
ATOM 850 C CA . ARG A 1 110 ? -8.900 -11.609 11.298 1.00 51.62 110 ARG A CA 1
ATOM 851 C C . ARG A 1 110 ? -8.251 -12.935 11.660 1.00 51.62 110 ARG A C 1
ATOM 853 O O . ARG A 1 110 ? -8.789 -13.977 11.227 1.00 51.62 110 ARG A O 1
#